Protein AF-A0A8S9R3C1-F1 (afdb_monomer)

Secondary structure (DSSP, 8-state):
--------------THHHHSPEEETTEEE-TT-BBTTB-GGGS-TT-BEEEETTTTEEEEEETTEEEEEEEEETTTTEEEEEEE--S-TTT---SS-SS-HHHHHH-TT-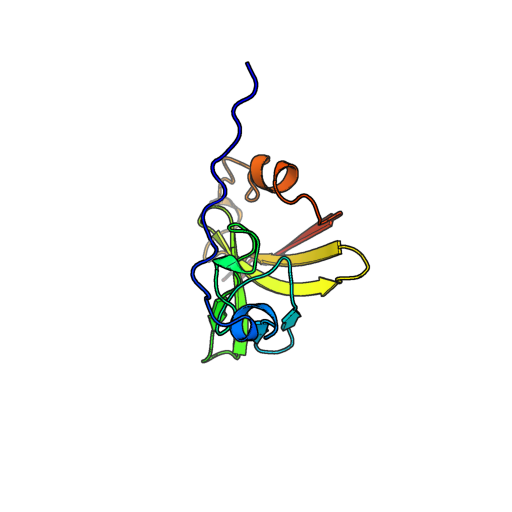SEEEEEEE----

InterPro domains:
  IPR025287 Wall-associated receptor kinase, galacturonan-binding domain [PF13947] (18-81)

Sequence (122 aa):
MFYHLPCVPSQKQPTVYCETPFQCGNITVGFPFSGEQRSPSCGHPLLNLSCNKSSNTTSINLSGYNYSVLHIDMKKESITLRLSISGSFCSALFSSSPLPQNLLQNLPSYKSLTLLAISHAR

Organism: Brassica cretica (NCBI:txid69181)

Mean predicted aligned error: 12.37 Å

Radius of gyration: 17.05 Å; Cα contacts (8 Å, |Δi|>4): 192; chains: 1; bounding box: 61×32×35 Å

Foldseek 3Di:
DDDDDPPDPPPCPDPVLQVAFDDFAPDTGHPQAAEDSRDCVSHDVQRYWYADPVVSWIWGDAPNFIWTWDDQDQVQLETETEGEDDDDPVPPPCVDDPHPPVVVVPPPRHPYYHYDYDDDDD

Structure (mmCIF, N/CA/C/O backbone):
data_AF-A0A8S9R3C1-F1
#
_entry.id   AF-A0A8S9R3C1-F1
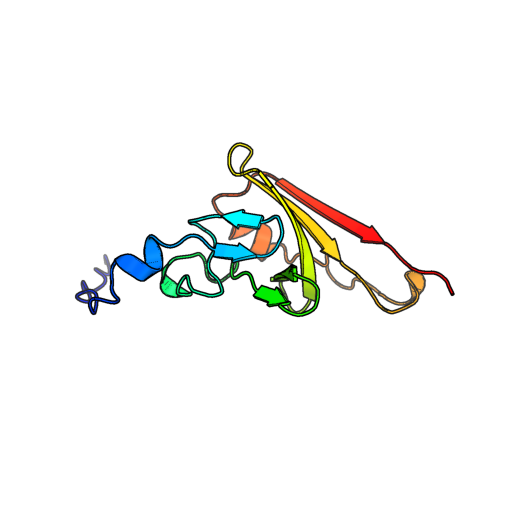#
loop_
_atom_site.group_PDB
_atom_site.id
_atom_site.type_symbol
_atom_site.label_atom_id
_atom_site.label_alt_id
_atom_site.label_comp_id
_atom_site.label_asym_id
_atom_site.label_entity_id
_atom_site.label_seq_id
_atom_site.pdbx_PDB_ins_code
_atom_site.Cartn_x
_atom_site.Cartn_y
_atom_site.Cartn_z
_atom_site.occupancy
_atom_site.B_iso_or_equiv
_atom_site.auth_seq_id
_atom_site.auth_comp_id
_atom_site.auth_asym_id
_atom_site.auth_atom_id
_atom_site.pdbx_PDB_model_num
ATOM 1 N N . MET A 1 1 ? -43.473 1.434 -8.634 1.00 39.91 1 MET A N 1
ATOM 2 C CA . MET A 1 1 ? -43.031 0.028 -8.752 1.00 39.91 1 MET A CA 1
ATOM 3 C C . MET A 1 1 ? -41.704 -0.093 -8.030 1.00 39.91 1 MET A C 1
ATOM 5 O O . MET A 1 1 ? -40.734 0.501 -8.478 1.00 39.91 1 MET A O 1
ATOM 9 N N . PHE A 1 2 ? -41.690 -0.757 -6.876 1.00 33.31 2 PHE A N 1
ATOM 10 C CA . PHE A 1 2 ? -40.481 -0.984 -6.087 1.00 33.31 2 PHE A CA 1
ATOM 11 C C . PHE A 1 2 ? -40.012 -2.409 -6.372 1.00 33.31 2 PHE A C 1
ATOM 13 O O . PHE A 1 2 ? -40.731 -3.365 -6.090 1.00 33.31 2 PHE A O 1
ATOM 20 N N . TYR A 1 3 ? -38.846 -2.550 -7.000 1.00 29.06 3 TYR A N 1
ATOM 21 C CA . TYR A 1 3 ? -38.232 -3.855 -7.212 1.00 29.06 3 TYR A CA 1
ATOM 22 C C . TYR A 1 3 ? -37.556 -4.272 -5.910 1.00 29.06 3 TYR A C 1
ATOM 24 O O . TYR A 1 3 ? -36.466 -3.809 -5.582 1.00 29.06 3 TYR A O 1
ATOM 32 N N . HIS A 1 4 ? -38.230 -5.125 -5.144 1.00 41.56 4 HIS A N 1
ATOM 33 C CA . HIS A 1 4 ? -37.592 -5.835 -4.048 1.00 41.56 4 HIS A CA 1
ATOM 34 C C . HIS A 1 4 ? -36.615 -6.841 -4.653 1.00 41.56 4 HIS A C 1
ATOM 36 O O . HIS A 1 4 ? -37.027 -7.762 -5.360 1.00 41.56 4 HIS A O 1
ATOM 42 N N . LEU A 1 5 ? -35.318 -6.649 -4.405 1.00 45.44 5 LEU A N 1
ATOM 43 C CA . LEU A 1 5 ? -34.339 -7.678 -4.723 1.00 45.44 5 LEU A CA 1
ATOM 44 C C . LEU A 1 5 ? -34.616 -8.902 -3.837 1.00 45.44 5 LEU A C 1
ATOM 46 O O . LEU A 1 5 ? -34.778 -8.741 -2.623 1.00 45.44 5 LEU A O 1
ATOM 50 N N . PRO A 1 6 ? -34.683 -10.115 -4.413 1.00 47.38 6 PRO A N 1
ATOM 51 C CA . PRO A 1 6 ? -34.846 -11.320 -3.623 1.00 47.38 6 PRO A CA 1
ATOM 52 C C . PRO A 1 6 ? -33.636 -11.472 -2.705 1.00 47.38 6 PRO A C 1
ATOM 54 O O . PRO A 1 6 ? -32.487 -11.349 -3.133 1.00 47.38 6 PRO A O 1
ATOM 57 N N . CYS A 1 7 ? -33.909 -11.732 -1.429 1.00 43.22 7 CYS A N 1
ATOM 58 C CA . CYS A 1 7 ? -32.881 -12.043 -0.454 1.00 43.22 7 CYS A CA 1
ATOM 59 C C . CYS A 1 7 ? -32.280 -13.400 -0.841 1.00 43.22 7 CYS A C 1
ATOM 61 O O . CYS A 1 7 ? -32.864 -14.450 -0.575 1.00 43.22 7 CYS A O 1
ATOM 63 N N . VAL A 1 8 ? -31.149 -13.376 -1.547 1.00 47.34 8 VAL A N 1
ATOM 64 C CA . VAL A 1 8 ? -30.349 -14.573 -1.794 1.00 47.34 8 VAL A CA 1
ATOM 65 C C . VAL A 1 8 ? -29.762 -14.975 -0.440 1.00 47.34 8 VAL A C 1
ATOM 67 O O . VAL A 1 8 ? -29.053 -14.165 0.163 1.00 47.34 8 VAL A O 1
ATOM 70 N N . PRO A 1 9 ? -30.047 -16.182 0.079 1.00 48.00 9 PRO A N 1
ATOM 71 C CA . PRO A 1 9 ? -29.375 -16.652 1.274 1.00 48.00 9 PRO A CA 1
ATOM 72 C C . PRO A 1 9 ? -27.883 -16.685 0.965 1.00 48.00 9 PRO A C 1
ATOM 74 O O . PRO A 1 9 ? -27.464 -17.326 0.001 1.00 48.00 9 PRO A O 1
ATOM 77 N N . SER A 1 10 ? -27.100 -15.964 1.769 1.00 51.06 10 SER A N 1
ATOM 78 C CA . SER A 1 10 ? -25.644 -16.013 1.720 1.00 51.06 10 SER A CA 1
ATOM 79 C C . SER A 1 10 ? -25.239 -17.483 1.744 1.00 51.06 10 SER A C 1
ATOM 81 O O . SER A 1 10 ? -25.428 -18.166 2.756 1.00 51.06 10 SER A O 1
ATOM 83 N N . GLN A 1 11 ? -24.732 -18.008 0.621 1.00 53.31 11 GLN A N 1
ATOM 84 C CA . GLN A 1 11 ? -23.925 -19.214 0.700 1.00 53.31 11 GLN A CA 1
ATOM 85 C C . GLN A 1 11 ? -22.867 -18.864 1.733 1.00 53.31 11 GLN A C 1
ATOM 87 O O . GLN A 1 11 ? -22.170 -17.871 1.542 1.00 53.31 11 GLN A O 1
ATOM 92 N N . LYS A 1 12 ? -22.827 -19.587 2.860 1.00 49.38 12 LYS A N 1
ATOM 93 C CA . LYS A 1 12 ? -21.835 -19.386 3.918 1.00 49.38 12 LYS A CA 1
ATOM 94 C C . LYS A 1 12 ? -20.446 -19.626 3.319 1.00 49.38 12 LYS A C 1
ATOM 96 O O . LYS A 1 12 ? -19.850 -20.679 3.513 1.00 49.38 12 LYS A O 1
ATOM 101 N N . GLN A 1 13 ? -19.923 -18.654 2.584 1.00 53.34 13 GLN A N 1
ATOM 102 C CA . GLN A 1 13 ? -18.500 -18.442 2.490 1.00 53.34 13 GLN A CA 1
ATOM 103 C C . GLN A 1 13 ? -18.071 -18.180 3.930 1.00 53.34 13 GLN A C 1
ATOM 105 O O . GLN A 1 13 ? -18.697 -17.349 4.594 1.00 53.34 13 GLN A O 1
ATOM 110 N N . PRO A 1 14 ? -17.119 -18.961 4.462 1.00 51.22 14 PRO A N 1
ATOM 111 C CA . PRO A 1 14 ? -16.705 -18.854 5.847 1.00 51.22 14 PRO A CA 1
ATOM 112 C C . PRO A 1 14 ? -16.496 -17.388 6.197 1.00 51.22 14 PRO A C 1
ATOM 114 O O . PRO A 1 14 ? -15.713 -16.700 5.543 1.00 51.22 14 PRO A O 1
ATOM 117 N N . THR A 1 15 ? -17.214 -16.917 7.214 1.00 54.41 15 THR A N 1
ATOM 118 C CA . THR A 1 15 ? -17.088 -15.564 7.777 1.00 54.41 15 THR A CA 1
ATOM 119 C C . THR A 1 15 ? -15.616 -15.179 7.991 1.00 54.41 15 THR A C 1
ATOM 121 O O . THR A 1 15 ? -15.233 -14.035 7.778 1.00 54.41 15 THR A O 1
ATOM 124 N N . VAL A 1 16 ? -14.774 -16.182 8.260 1.00 59.41 16 VAL A N 1
ATOM 125 C CA . VAL A 1 16 ? -13.307 -16.146 8.346 1.00 59.41 16 VAL A CA 1
ATOM 126 C C . VAL A 1 16 ? -12.618 -15.379 7.200 1.00 59.41 16 VAL A C 1
ATOM 128 O O . VAL A 1 16 ? -11.686 -14.611 7.448 1.00 59.41 16 VAL A O 1
ATOM 131 N N . TYR A 1 17 ? -13.061 -15.524 5.945 1.00 68.75 17 TYR A N 1
ATOM 132 C CA . TYR A 1 17 ? -12.372 -14.906 4.799 1.00 68.75 17 TYR A CA 1
ATOM 133 C C . TYR A 1 17 ? -12.578 -13.389 4.709 1.00 68.75 17 TYR A C 1
ATOM 135 O O . TYR A 1 17 ? -11.719 -12.687 4.178 1.00 68.75 17 TYR A O 1
ATOM 143 N N . CYS A 1 18 ? -13.689 -12.870 5.241 1.00 81.75 18 CYS A N 1
ATOM 144 C CA . CYS A 1 18 ? -13.940 -11.429 5.305 1.00 81.75 18 CYS A CA 1
ATOM 145 C C . CYS A 1 18 ? -13.445 -10.793 6.609 1.00 81.75 18 CYS A C 1
ATOM 147 O O . CYS A 1 18 ? -13.435 -9.565 6.710 1.00 81.75 18 CYS A O 1
ATOM 149 N N . GLU A 1 19 ? -13.009 -11.584 7.588 1.00 82.88 19 GLU A N 1
ATOM 150 C CA . GLU A 1 19 ? -12.345 -11.076 8.796 1.00 82.88 19 GLU A CA 1
ATOM 151 C C . GLU A 1 19 ? -10.827 -11.002 8.635 1.00 82.88 19 GLU A C 1
ATOM 153 O O . GLU A 1 19 ? -10.173 -10.181 9.274 1.00 82.88 19 GLU A O 1
ATOM 158 N N . THR A 1 20 ? -10.265 -11.781 7.709 1.00 88.56 20 THR A N 1
ATOM 159 C CA . THR A 1 20 ? -8.828 -11.747 7.427 1.00 88.56 20 THR A CA 1
ATOM 160 C C . THR A 1 20 ? -8.479 -10.470 6.644 1.00 88.56 20 THR A C 1
ATOM 162 O O . THR A 1 20 ? -9.064 -10.222 5.580 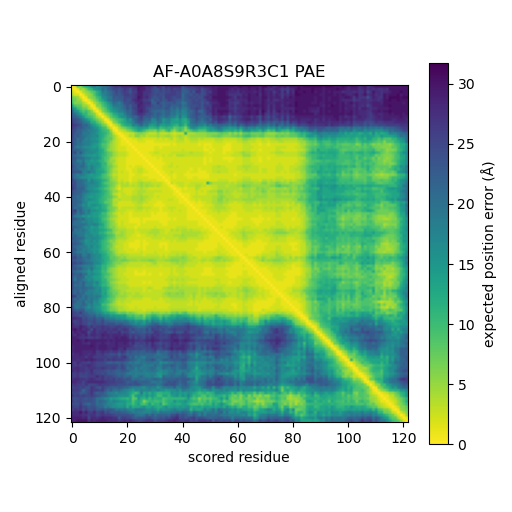1.00 88.56 20 THR A O 1
ATOM 165 N N . PRO A 1 21 ? -7.566 -9.615 7.142 1.00 91.06 21 PRO A N 1
ATOM 166 C CA . PRO A 1 21 ? -7.116 -8.443 6.401 1.00 91.06 21 PRO A CA 1
ATOM 167 C C . PRO A 1 21 ? -6.240 -8.859 5.214 1.00 91.06 21 PRO A C 1
ATOM 169 O O . PRO A 1 21 ? -5.552 -9.878 5.250 1.00 91.06 21 PRO A O 1
ATOM 172 N N . PHE A 1 22 ? -6.220 -8.035 4.171 1.00 93.56 22 PHE A N 1
ATOM 173 C CA . PHE A 1 22 ? -5.167 -8.110 3.166 1.00 93.56 22 PHE A CA 1
ATOM 174 C C . PHE A 1 22 ? -3.835 -7.733 3.820 1.00 93.56 22 PHE A C 1
ATOM 176 O O . PHE A 1 22 ? -3.772 -6.728 4.533 1.00 93.56 22 PHE A O 1
ATOM 183 N N . GLN A 1 23 ? -2.779 -8.505 3.557 1.00 94.62 23 GLN A N 1
ATOM 184 C CA . GLN A 1 23 ? -1.428 -8.245 4.052 1.00 94.62 23 GLN A CA 1
ATOM 185 C C . GLN A 1 23 ? -0.391 -8.544 2.966 1.00 94.62 23 GLN A C 1
ATOM 187 O O . GLN A 1 23 ? -0.315 -9.667 2.470 1.00 94.62 23 GLN A O 1
ATOM 192 N N . CYS A 1 24 ? 0.408 -7.542 2.599 1.00 96.25 24 CYS A N 1
ATOM 193 C CA . CYS A 1 24 ? 1.524 -7.683 1.662 1.00 96.25 24 CYS A CA 1
ATOM 194 C C . CYS A 1 24 ? 2.518 -6.527 1.836 1.00 96.25 24 CYS A C 1
ATOM 196 O O . CYS A 1 24 ? 2.142 -5.351 1.760 1.00 96.25 24 CYS A O 1
ATOM 198 N N . GLY A 1 25 ? 3.797 -6.843 2.051 1.00 93.50 25 GLY A N 1
ATOM 199 C CA . GLY A 1 25 ? 4.811 -5.846 2.392 1.00 93.50 25 GLY A CA 1
ATOM 200 C C . GLY A 1 25 ? 4.385 -4.994 3.591 1.00 93.50 25 GLY A C 1
ATOM 201 O O . GLY A 1 25 ? 3.998 -5.517 4.631 1.00 93.50 25 GLY A O 1
ATOM 202 N N . ASN A 1 26 ? 4.404 -3.671 3.416 1.00 94.31 26 ASN A N 1
ATOM 203 C CA . ASN A 1 26 ? 4.013 -2.709 4.453 1.00 94.31 26 ASN A CA 1
ATOM 204 C C . ASN A 1 26 ? 2.512 -2.363 4.441 1.00 94.31 26 ASN A C 1
ATOM 206 O O . ASN A 1 26 ? 2.086 -1.467 5.171 1.00 94.31 26 ASN A O 1
ATOM 210 N N . ILE A 1 27 ? 1.708 -3.021 3.602 1.00 95.19 27 ILE A N 1
ATOM 211 C CA . ILE A 1 27 ? 0.276 -2.750 3.480 1.00 95.19 27 ILE A CA 1
ATOM 212 C C . ILE A 1 27 ? -0.501 -3.817 4.245 1.00 95.19 27 ILE A C 1
ATOM 214 O O . ILE A 1 27 ? -0.418 -5.004 3.938 1.00 95.19 27 ILE A O 1
ATOM 218 N N . THR A 1 28 ? -1.273 -3.379 5.238 1.00 95.06 28 THR A N 1
ATOM 219 C CA . THR A 1 28 ? -2.253 -4.200 5.957 1.00 95.06 28 THR A CA 1
ATOM 220 C C . THR A 1 28 ? -3.572 -3.448 6.012 1.00 95.06 28 THR A C 1
ATOM 222 O O . THR A 1 28 ? -3.647 -2.394 6.642 1.00 95.06 28 THR A O 1
ATOM 225 N N . VAL A 1 29 ? -4.602 -3.958 5.335 1.00 93.12 29 VAL A N 1
ATOM 226 C CA . VAL A 1 29 ? -5.898 -3.272 5.208 1.00 93.12 29 VAL A CA 1
ATOM 227 C C . VAL A 1 29 ? -7.072 -4.245 5.225 1.00 93.12 29 VAL A C 1
ATOM 229 O O . VAL A 1 29 ? -6.961 -5.394 4.806 1.00 93.12 29 VAL A O 1
ATOM 232 N N . GLY A 1 30 ? -8.211 -3.773 5.727 1.00 90.50 30 GLY A N 1
ATOM 233 C CA . GLY A 1 30 ? -9.486 -4.490 5.697 1.00 90.50 30 GLY A CA 1
ATOM 234 C C . GLY A 1 30 ? -10.434 -3.926 4.639 1.00 90.50 30 GLY A C 1
ATOM 235 O O . GLY A 1 30 ? -10.005 -3.352 3.640 1.00 90.50 30 GLY A O 1
ATOM 236 N N . PHE A 1 31 ? -11.740 -4.055 4.883 1.00 87.69 31 PHE A N 1
ATOM 237 C CA . PHE A 1 31 ? -12.771 -3.396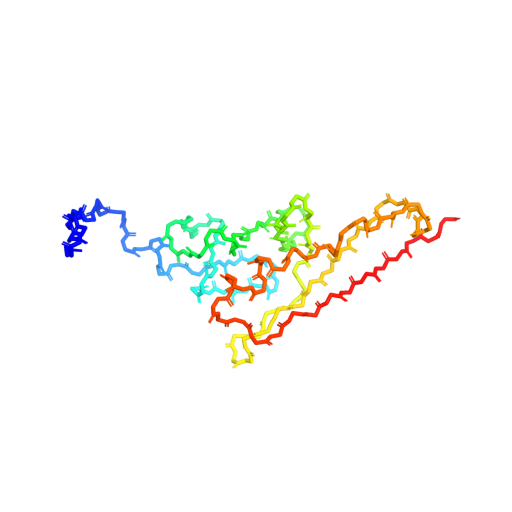 4.076 1.00 87.69 31 PHE A CA 1
ATOM 238 C C . PHE A 1 31 ? -12.469 -1.886 3.925 1.00 87.69 31 PHE A C 1
ATOM 240 O O . PHE A 1 31 ? -12.082 -1.258 4.914 1.00 87.69 31 PHE A O 1
ATOM 247 N N . PRO A 1 32 ? -12.626 -1.284 2.729 1.00 89.69 32 PRO A N 1
ATOM 248 C CA . PRO A 1 32 ? -13.265 -1.820 1.519 1.00 89.69 32 PRO A CA 1
ATOM 249 C C . PRO A 1 32 ? -12.336 -2.588 0.563 1.00 89.69 32 PRO A C 1
ATOM 251 O O . PRO A 1 32 ? -12.749 -2.900 -0.550 1.00 89.69 32 PRO A O 1
ATOM 254 N N . PHE A 1 33 ? -11.101 -2.900 0.954 1.00 91.69 33 PHE A N 1
ATOM 255 C CA . PHE A 1 33 ? -10.151 -3.602 0.090 1.00 91.69 33 PHE A CA 1
ATOM 256 C C . PHE A 1 33 ? -10.366 -5.122 0.119 1.00 91.69 33 PHE A C 1
ATOM 258 O O . PHE A 1 33 ? -10.770 -5.698 1.136 1.00 91.69 33 PHE A O 1
ATOM 265 N N . SER A 1 34 ? -10.075 -5.774 -1.004 1.00 92.38 34 SER A N 1
ATOM 266 C CA . SER A 1 34 ? -9.967 -7.234 -1.137 1.00 92.38 34 SER A CA 1
ATOM 267 C C . SER A 1 34 ? -8.596 -7.614 -1.695 1.00 92.38 34 SER A C 1
ATOM 269 O O . SER A 1 34 ? -7.847 -6.739 -2.127 1.00 92.38 34 SER A O 1
ATOM 271 N N . GLY A 1 35 ? -8.267 -8.906 -1.700 1.00 91.50 35 GLY A N 1
ATOM 272 C CA . GLY A 1 35 ? -7.031 -9.414 -2.295 1.00 91.50 35 GLY A CA 1
ATOM 273 C C . GLY A 1 35 ? -6.387 -10.527 -1.474 1.00 91.50 35 GLY A C 1
ATOM 274 O O . GLY A 1 35 ? -6.630 -10.659 -0.272 1.00 91.50 35 GLY A O 1
ATOM 275 N N . GLU A 1 36 ? -5.524 -11.311 -2.119 1.00 90.06 36 GLU A N 1
ATOM 276 C CA . GLU A 1 36 ? -4.855 -12.478 -1.526 1.00 90.06 36 GLU A CA 1
ATOM 277 C C . GLU A 1 36 ? -5.843 -13.432 -0.822 1.00 90.06 36 GLU A C 1
ATOM 279 O O . GLU A 1 36 ? -6.693 -14.035 -1.473 1.00 90.06 36 GLU A O 1
ATOM 284 N N . GLN A 1 37 ? -5.738 -13.586 0.503 1.00 84.94 37 GLN A N 1
ATOM 285 C CA . GLN A 1 37 ? -6.597 -14.470 1.301 1.00 84.94 37 GLN A CA 1
ATOM 286 C C . GLN A 1 37 ? -7.985 -13.876 1.586 1.00 84.94 37 GLN A C 1
ATOM 288 O O . GLN A 1 37 ? -8.878 -14.585 2.055 1.00 84.94 37 GLN A O 1
ATOM 293 N N . ARG A 1 38 ? -8.182 -12.586 1.295 1.00 87.38 38 ARG A N 1
ATOM 294 C CA . ARG A 1 38 ? -9.448 -11.883 1.479 1.00 87.38 38 ARG A CA 1
ATOM 295 C C . ARG A 1 38 ? -10.250 -11.940 0.181 1.00 87.38 38 ARG A C 1
ATOM 297 O O . ARG A 1 38 ? -9.890 -11.287 -0.800 1.00 87.38 38 ARG A O 1
ATOM 304 N N . SER A 1 39 ? -11.338 -12.716 0.189 1.00 85.12 39 SER A N 1
ATOM 305 C CA . SER A 1 39 ? -12.180 -12.965 -0.992 1.00 85.12 39 SER A CA 1
ATOM 306 C C . SER A 1 39 ? -12.589 -11.661 -1.702 1.00 85.12 39 SER A C 1
ATOM 308 O O . SER A 1 39 ? -12.910 -10.683 -1.020 1.00 85.12 39 SER A O 1
ATOM 310 N N . PRO A 1 40 ? -12.667 -11.637 -3.049 1.00 83.81 40 PRO A N 1
ATOM 311 C CA . PRO A 1 40 ? -13.176 -10.487 -3.802 1.00 83.81 40 PRO A CA 1
ATOM 312 C C . PRO A 1 40 ? -14.577 -10.030 -3.375 1.00 83.81 40 PRO A C 1
ATOM 314 O O . PRO A 1 40 ? -14.898 -8.853 -3.482 1.00 83.81 40 PRO A O 1
ATOM 317 N N . SER A 1 41 ? -15.407 -10.939 -2.847 1.00 84.69 41 SER A N 1
ATOM 318 C CA . SER A 1 41 ? -16.736 -10.609 -2.310 1.00 84.69 41 SER A CA 1
ATOM 319 C C . SER A 1 41 ? -16.702 -9.809 -0.997 1.00 84.69 41 SER A C 1
ATOM 321 O O . SER A 1 41 ? -17.718 -9.245 -0.605 1.00 84.69 41 SER A O 1
ATOM 323 N N . CYS A 1 42 ? -15.551 -9.735 -0.320 1.00 86.62 42 CYS A N 1
ATOM 324 C CA . CYS A 1 42 ? -15.370 -9.044 0.962 1.00 86.62 42 CYS A CA 1
ATOM 325 C C . CYS A 1 42 ? -14.909 -7.580 0.823 1.00 86.62 42 CYS A C 1
ATOM 327 O O . CYS A 1 42 ? -14.553 -6.955 1.831 1.00 86.62 42 CYS A O 1
ATOM 329 N N . GLY A 1 43 ? -14.847 -7.055 -0.403 1.00 86.12 43 GLY A N 1
ATOM 330 C CA . GLY A 1 43 ? -14.378 -5.708 -0.711 1.00 86.12 43 GLY A CA 1
ATOM 331 C C . GLY A 1 43 ? -15.082 -5.117 -1.928 1.00 86.12 43 GLY A C 1
ATOM 332 O O . GLY A 1 43 ? -15.994 -5.708 -2.504 1.00 86.12 43 GLY A O 1
ATOM 333 N N . HIS A 1 44 ? -14.670 -3.914 -2.307 1.00 85.88 44 HIS A N 1
ATOM 334 C CA . HIS A 1 44 ? -15.191 -3.236 -3.481 1.00 85.88 44 HIS A CA 1
ATOM 335 C C . HIS A 1 44 ? -14.504 -3.781 -4.746 1.00 85.88 44 HIS A C 1
ATOM 337 O O . HIS A 1 44 ? -13.274 -3.858 -4.759 1.00 85.88 44 HIS A O 1
ATOM 343 N N . PRO A 1 45 ? -15.230 -4.081 -5.841 1.00 82.50 45 PRO A N 1
ATOM 344 C CA . PRO A 1 45 ? -14.640 -4.661 -7.056 1.00 82.50 45 PRO A CA 1
ATOM 345 C C . PRO A 1 45 ? -13.483 -3.848 -7.658 1.00 82.50 45 PRO A C 1
ATOM 347 O O . PRO A 1 45 ? -12.576 -4.409 -8.265 1.00 82.50 45 PRO A O 1
ATOM 350 N N . LEU A 1 46 ? -13.504 -2.523 -7.472 1.00 83.44 46 LEU A N 1
ATOM 351 C CA . LEU A 1 46 ? -12.452 -1.608 -7.937 1.00 83.44 46 LEU A CA 1
ATOM 352 C C . LEU A 1 46 ? -11.259 -1.483 -6.975 1.00 83.44 46 LEU A C 1
ATOM 354 O O . LEU A 1 46 ? -10.254 -0.888 -7.342 1.00 83.44 46 LEU A O 1
ATOM 358 N N . LEU A 1 47 ? -11.366 -2.007 -5.751 1.00 89.06 47 LEU A N 1
ATOM 359 C CA . LEU A 1 47 ? -10.348 -1.926 -4.695 1.00 89.06 47 LEU A CA 1
ATOM 360 C C . LEU A 1 47 ? -9.726 -3.296 -4.408 1.00 89.06 47 LEU A C 1
ATOM 362 O O . LEU A 1 47 ? -9.415 -3.636 -3.265 1.00 89.06 47 LEU A O 1
ATOM 366 N N . ASN A 1 48 ? -9.554 -4.081 -5.470 1.00 91.81 48 ASN A N 1
ATOM 367 C CA . ASN A 1 48 ? -8.907 -5.378 -5.402 1.00 91.81 48 ASN A CA 1
ATOM 368 C C . ASN A 1 48 ? -7.385 -5.223 -5.514 1.00 91.81 48 ASN A C 1
ATOM 370 O O . ASN A 1 48 ? -6.865 -4.809 -6.555 1.00 91.81 48 ASN A O 1
ATOM 374 N N . LEU A 1 49 ? -6.688 -5.539 -4.428 1.00 95.06 49 LEU A N 1
ATOM 375 C CA . LEU A 1 49 ? -5.240 -5.453 -4.313 1.00 95.06 49 LEU A CA 1
ATOM 376 C C . LEU A 1 49 ? -4.581 -6.772 -4.725 1.00 95.06 49 LEU A C 1
ATOM 378 O O . LEU A 1 49 ? -5.104 -7.859 -4.476 1.00 95.06 49 LEU A O 1
ATOM 382 N N . SER A 1 50 ? -3.388 -6.664 -5.294 1.00 95.25 50 SER A N 1
ATOM 383 C CA . SER A 1 50 ? -2.543 -7.795 -5.673 1.00 95.25 50 SER A CA 1
ATOM 384 C C . SER A 1 50 ? -1.206 -7.722 -4.945 1.00 95.25 50 SER A C 1
ATOM 386 O O . SER A 1 50 ? -0.627 -6.639 -4.821 1.00 95.25 50 SER A O 1
ATOM 388 N N . CYS A 1 51 ? -0.677 -8.864 -4.502 1.00 96.06 51 CYS A N 1
ATOM 389 C CA . CYS A 1 51 ? 0.664 -8.947 -3.932 1.00 96.06 51 CYS A CA 1
ATOM 390 C C . CYS A 1 51 ? 1.658 -9.546 -4.932 1.00 96.06 51 CYS A C 1
ATOM 392 O O . CYS A 1 51 ? 1.507 -10.680 -5.392 1.00 96.06 51 CYS A O 1
ATOM 394 N N . ASN A 1 52 ? 2.739 -8.823 -5.230 1.00 94.31 52 ASN A N 1
ATOM 395 C CA . ASN A 1 52 ? 3.901 -9.435 -5.863 1.00 94.31 52 ASN A CA 1
ATOM 396 C C . ASN A 1 52 ? 4.764 -10.089 -4.780 1.00 94.31 52 ASN A C 1
ATOM 398 O O . ASN A 1 52 ? 5.477 -9.405 -4.049 1.00 94.31 52 ASN A O 1
ATOM 402 N N . LYS A 1 53 ? 4.722 -11.421 -4.706 1.00 92.12 53 LYS A N 1
ATOM 403 C CA . LYS A 1 53 ? 5.458 -12.203 -3.700 1.00 92.12 53 LYS A CA 1
ATOM 404 C C . LYS A 1 53 ? 6.979 -12.125 -3.852 1.00 92.12 53 LYS A C 1
ATOM 406 O O . LYS A 1 53 ? 7.682 -12.272 -2.861 1.00 92.12 53 LYS A O 1
ATOM 411 N N . SER A 1 54 ? 7.492 -11.879 -5.061 1.00 94.06 54 SER A N 1
ATOM 412 C CA . SER A 1 54 ? 8.937 -11.806 -5.310 1.00 94.06 54 SER A CA 1
ATOM 413 C C . SER A 1 54 ? 9.548 -10.493 -4.827 1.00 94.06 54 SER A C 1
ATOM 415 O O . SER A 1 54 ? 10.674 -10.497 -4.342 1.00 94.06 54 SER A O 1
ATOM 417 N N . SER A 1 55 ? 8.837 -9.374 -4.982 1.00 93.31 55 SER A N 1
ATOM 418 C CA . SER 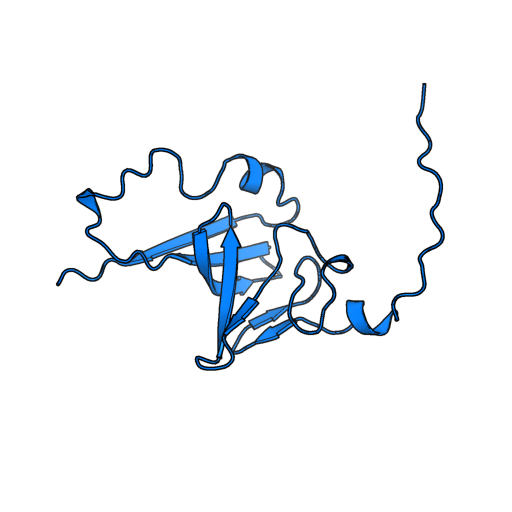A 1 55 ? 9.290 -8.051 -4.526 1.00 93.31 55 SER A CA 1
ATOM 419 C C . SER A 1 55 ? 8.669 -7.626 -3.193 1.00 93.31 55 SER A C 1
ATOM 421 O O . SER A 1 55 ? 9.048 -6.593 -2.651 1.00 93.31 55 SER A O 1
AT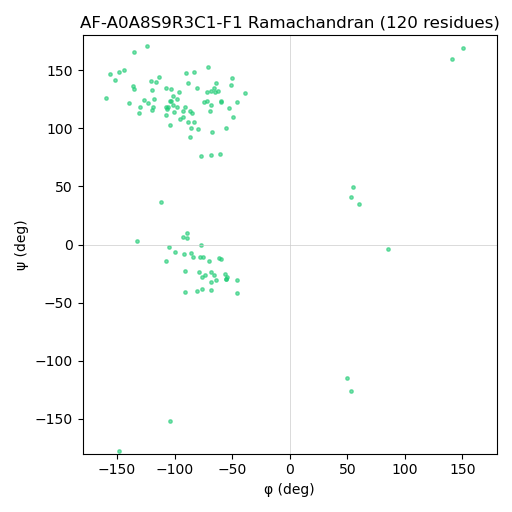OM 423 N N . ASN A 1 56 ? 7.717 -8.405 -2.672 1.00 94.56 56 ASN A N 1
ATOM 424 C CA . ASN A 1 56 ? 6.908 -8.094 -1.494 1.00 94.56 56 ASN A CA 1
ATOM 425 C C . ASN A 1 56 ? 6.209 -6.721 -1.597 1.00 94.56 56 ASN A C 1
ATOM 427 O O . ASN A 1 56 ? 6.180 -5.937 -0.648 1.00 94.56 56 ASN A O 1
ATOM 431 N N . THR A 1 57 ? 5.681 -6.403 -2.785 1.00 94.38 57 THR A N 1
ATOM 432 C CA . THR A 1 57 ? 5.037 -5.112 -3.085 1.00 94.38 57 THR A CA 1
ATOM 433 C C . THR A 1 57 ? 3.561 -5.275 -3.416 1.00 94.38 57 THR A C 1
ATOM 435 O O . THR A 1 57 ? 3.193 -6.171 -4.177 1.00 94.38 57 THR A O 1
ATOM 438 N N . THR A 1 58 ? 2.738 -4.347 -2.927 1.00 96.38 58 THR A N 1
ATOM 439 C CA . THR A 1 58 ? 1.302 -4.283 -3.230 1.00 96.38 58 THR A CA 1
ATOM 440 C C . THR A 1 58 ? 1.043 -3.461 -4.488 1.00 96.38 58 THR A C 1
ATOM 442 O O . THR A 1 58 ? 1.637 -2.394 -4.679 1.00 96.38 58 THR A O 1
ATOM 445 N N . SER A 1 59 ? 0.120 -3.918 -5.328 1.00 94.25 59 SER A N 1
ATOM 446 C CA . SER A 1 59 ? -0.377 -3.161 -6.471 1.00 94.25 59 SER A CA 1
ATOM 447 C C . SER A 1 59 ? -1.893 -3.216 -6.604 1.00 94.25 59 SER A C 1
ATOM 449 O O . SER A 1 59 ? -2.569 -4.024 -5.970 1.00 94.25 59 SER A O 1
ATOM 451 N N . ILE A 1 60 ? -2.428 -2.318 -7.422 1.00 91.88 60 ILE A N 1
ATOM 452 C CA . ILE A 1 60 ? -3.843 -2.240 -7.767 1.00 91.88 6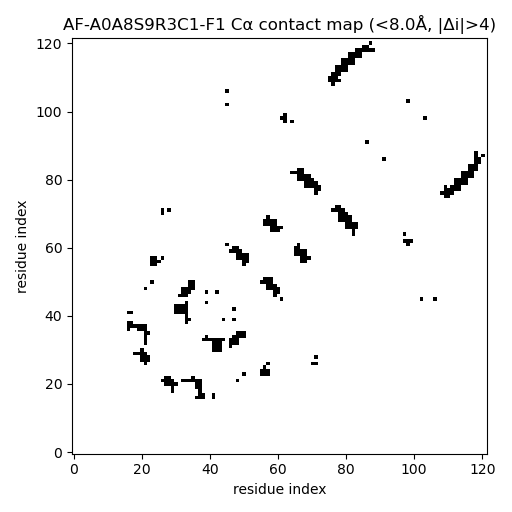0 ILE A CA 1
ATOM 453 C C . ILE A 1 60 ? -3.972 -1.998 -9.269 1.00 91.88 60 ILE A C 1
ATOM 455 O O . ILE A 1 60 ? -3.237 -1.192 -9.845 1.00 91.88 60 ILE A O 1
ATOM 459 N N . ASN A 1 61 ? -4.891 -2.711 -9.917 1.00 87.06 61 ASN A N 1
ATOM 460 C CA . ASN A 1 61 ? -5.234 -2.443 -11.308 1.00 87.06 61 ASN A CA 1
ATOM 461 C C . ASN A 1 61 ? -6.418 -1.482 -11.349 1.00 87.06 61 ASN A C 1
ATOM 463 O O . ASN A 1 61 ? -7.521 -1.831 -10.930 1.00 87.06 61 ASN A O 1
ATOM 467 N N . LEU A 1 62 ? -6.181 -0.287 -11.876 1.00 81.06 62 LEU A N 1
ATOM 468 C CA . LEU A 1 62 ? -7.220 0.697 -12.120 1.00 81.06 62 LEU A CA 1
ATOM 469 C C . LEU A 1 62 ? -7.235 0.997 -13.615 1.00 81.06 62 LEU A C 1
ATOM 471 O O . LEU A 1 62 ? -6.291 1.563 -14.161 1.00 81.06 62 LEU A O 1
ATOM 475 N N . SER A 1 63 ? -8.341 0.654 -14.275 1.00 77.00 63 SER A N 1
ATOM 476 C CA . SER A 1 63 ? -8.602 1.020 -15.683 1.00 77.00 63 SER A CA 1
ATOM 477 C C . SER A 1 63 ? -7.579 0.480 -16.676 1.00 77.00 63 SER A C 1
ATOM 479 O O . SER A 1 63 ? -7.244 1.142 -17.653 1.00 77.00 63 SER A O 1
ATOM 481 N N . GLY A 1 64 ? -7.059 -0.717 -16.409 1.00 75.31 64 GLY A N 1
ATOM 482 C CA . GLY A 1 64 ? -6.057 -1.357 -17.257 1.00 75.31 64 GLY A CA 1
ATOM 483 C C . GLY A 1 64 ? -4.621 -0.941 -16.942 1.00 75.31 64 GLY A C 1
ATOM 484 O O . GLY A 1 64 ? -3.697 -1.523 -17.506 1.00 75.31 64 GLY A O 1
ATOM 485 N N . TYR A 1 65 ? -4.410 -0.004 -16.015 1.00 76.62 65 TYR A N 1
ATOM 486 C CA . TYR A 1 65 ? -3.083 0.387 -15.551 1.00 76.62 65 TYR A CA 1
ATOM 487 C C . TYR A 1 65 ? -2.788 -0.231 -14.187 1.00 76.62 65 TYR A C 1
ATOM 489 O O . TYR A 1 65 ? -3.610 -0.191 -13.269 1.00 76.62 65 TYR A O 1
ATOM 497 N N . ASN A 1 66 ? -1.589 -0.794 -14.047 1.00 84.00 66 ASN A N 1
ATOM 498 C CA . ASN A 1 66 ? -1.120 -1.348 -12.785 1.00 84.00 66 ASN A CA 1
ATOM 499 C C . ASN A 1 66 ? -0.365 -0.271 -11.998 1.00 84.00 66 ASN A C 1
ATOM 501 O O . ASN A 1 66 ? 0.660 0.238 -12.455 1.00 84.00 66 ASN A O 1
ATOM 505 N N . TYR A 1 67 ? -0.877 0.073 -10.822 1.00 87.12 67 TYR A N 1
ATOM 506 C CA . TYR A 1 67 ? -0.274 1.043 -9.919 1.00 87.12 67 TYR A CA 1
ATOM 507 C C . TYR A 1 67 ? 0.331 0.325 -8.723 1.00 87.12 67 TYR A C 1
ATOM 509 O O . TYR A 1 67 ? -0.325 -0.502 -8.093 1.00 87.12 67 TYR A O 1
ATOM 517 N N . SER A 1 68 ? 1.550 0.691 -8.346 1.00 91.50 68 SER A N 1
ATOM 518 C CA . SER A 1 68 ? 2.107 0.308 -7.053 1.00 91.50 68 SER A CA 1
ATOM 519 C C . SER A 1 68 ? 1.415 1.099 -5.944 1.00 91.50 68 SER A C 1
ATOM 521 O O . SER A 1 68 ? 1.313 2.325 -6.023 1.00 91.50 68 SER A O 1
ATOM 523 N N . VAL A 1 69 ? 0.966 0.414 -4.896 1.00 92.81 69 VAL A N 1
ATOM 524 C CA . VAL A 1 69 ? 0.386 1.050 -3.710 1.00 92.81 69 VAL A CA 1
ATOM 525 C C . VAL A 1 69 ? 1.518 1.402 -2.756 1.00 92.81 69 VAL A C 1
ATOM 527 O O . VAL A 1 69 ? 2.207 0.517 -2.251 1.00 92.81 69 VAL A O 1
ATOM 530 N N . LEU A 1 70 ? 1.723 2.697 -2.523 1.00 91.81 70 LEU A N 1
ATOM 531 C CA . LEU A 1 70 ? 2.783 3.183 -1.639 1.00 91.81 70 LEU A CA 1
ATOM 532 C C . LEU A 1 70 ? 2.300 3.335 -0.199 1.00 91.81 70 LEU A C 1
ATOM 534 O O . LEU A 1 70 ? 3.034 3.028 0.737 1.00 91.81 70 LEU A O 1
ATOM 538 N N . HIS A 1 71 ? 1.078 3.837 -0.022 1.00 92.12 71 HIS A N 1
ATOM 539 C CA . HIS A 1 71 ? 0.511 4.091 1.293 1.00 92.12 71 HIS A CA 1
ATOM 540 C C . HIS A 1 71 ? -1.015 4.101 1.248 1.00 92.12 71 HIS A C 1
ATOM 542 O O . HIS A 1 71 ? -1.610 4.545 0.265 1.00 92.12 71 HIS A O 1
ATOM 548 N N . ILE A 1 72 ? -1.627 3.647 2.339 1.00 91.38 72 ILE A N 1
ATOM 549 C CA . ILE A 1 72 ? -3.063 3.715 2.586 1.00 91.38 72 ILE A CA 1
ATOM 550 C C . ILE A 1 72 ? -3.250 4.310 3.983 1.00 91.38 72 ILE A C 1
ATOM 552 O O . ILE A 1 72 ? -2.826 3.715 4.974 1.00 91.38 72 ILE A O 1
ATOM 556 N N . ASP A 1 73 ? -3.911 5.462 4.054 1.00 88.56 73 ASP A N 1
ATOM 557 C CA . ASP A 1 73 ? -4.356 6.064 5.310 1.00 88.56 73 ASP A CA 1
ATOM 558 C C . ASP A 1 73 ? -5.864 5.835 5.457 1.00 88.56 73 ASP A C 1
ATOM 560 O O . ASP A 1 73 ? -6.684 6.514 4.836 1.00 88.56 73 ASP A O 1
ATOM 564 N N . MET A 1 74 ? -6.229 4.865 6.297 1.00 83.62 74 MET A N 1
ATOM 565 C CA . MET A 1 74 ? -7.628 4.514 6.559 1.00 83.62 74 MET A CA 1
ATOM 566 C C . MET A 1 74 ? -8.390 5.598 7.330 1.00 83.62 74 MET A C 1
ATOM 568 O O . MET A 1 74 ? -9.610 5.647 7.235 1.00 83.62 74 MET A O 1
ATOM 572 N N . LYS A 1 75 ? -7.706 6.465 8.093 1.00 86.31 75 LYS A N 1
ATOM 573 C CA . LYS A 1 75 ? -8.364 7.538 8.861 1.00 86.31 75 LYS A CA 1
ATOM 574 C C . LYS A 1 75 ? -8.696 8.726 7.971 1.00 86.31 75 LYS A C 1
ATOM 576 O O . LYS A 1 75 ? -9.737 9.355 8.136 1.00 86.31 75 LYS A O 1
ATOM 581 N N . LYS A 1 76 ? -7.779 9.053 7.061 1.00 85.25 76 LYS A N 1
ATOM 582 C CA . LYS A 1 76 ? -7.962 10.127 6.079 1.00 85.25 76 LYS A CA 1
ATOM 583 C C . LYS A 1 76 ? -8.684 9.669 4.829 1.00 85.25 76 LYS A C 1
ATOM 585 O O . LYS A 1 76 ? -9.007 10.522 4.007 1.00 85.25 76 LYS A O 1
ATOM 590 N N . GLU A 1 77 ? -8.922 8.364 4.703 1.00 82.56 77 GLU A N 1
ATOM 591 C CA . GLU A 1 77 ? -9.565 7.787 3.534 1.00 82.56 77 GLU A CA 1
ATOM 592 C C . GLU A 1 77 ? -8.787 8.191 2.265 1.00 82.56 77 GLU A C 1
ATOM 594 O O . GLU A 1 77 ? -9.347 8.746 1.318 1.00 82.56 77 GLU A O 1
ATOM 599 N N . SER A 1 78 ? -7.458 8.002 2.286 1.00 82.06 78 SER A N 1
ATOM 600 C CA . SER A 1 78 ? -6.558 8.450 1.208 1.00 82.06 78 SER A CA 1
ATOM 601 C C . SER A 1 78 ? -5.519 7.408 0.797 1.00 82.06 78 SER A C 1
ATOM 603 O O . SER A 1 78 ? -4.906 6.771 1.659 1.00 82.06 78 SER A O 1
ATOM 605 N N . ILE A 1 79 ? -5.352 7.195 -0.515 1.00 86.62 79 ILE A N 1
ATOM 606 C CA . ILE A 1 79 ? -4.442 6.189 -1.087 1.00 86.62 79 ILE A CA 1
ATOM 607 C C . ILE A 1 79 ? -3.405 6.887 -1.960 1.00 86.62 79 ILE A C 1
ATOM 609 O O . ILE A 1 79 ? -3.734 7.735 -2.795 1.00 86.62 79 ILE A O 1
ATOM 613 N N . THR A 1 80 ? -2.147 6.506 -1.769 1.00 87.38 80 THR A N 1
ATOM 614 C CA . THR A 1 80 ? -1.022 7.008 -2.554 1.00 87.38 80 THR A CA 1
ATOM 615 C C . THR A 1 80 ? -0.575 5.933 -3.527 1.00 87.38 80 THR A C 1
ATOM 617 O O . THR A 1 80 ? -0.131 4.852 -3.123 1.00 87.38 80 THR A O 1
ATOM 620 N N . LEU A 1 81 ? -0.673 6.247 -4.814 1.00 86.44 81 LEU A N 1
ATOM 621 C CA . LEU A 1 81 ? -0.367 5.341 -5.911 1.00 86.44 81 LEU A CA 1
ATOM 622 C C . LEU A 1 81 ? 0.846 5.831 -6.691 1.00 86.44 81 LEU A C 1
ATOM 624 O O . LEU A 1 81 ? 1.027 7.031 -6.906 1.00 86.44 81 LEU A O 1
ATOM 628 N N . ARG A 1 82 ? 1.653 4.886 -7.167 1.00 84.00 82 ARG A N 1
ATOM 629 C CA . ARG A 1 82 ? 2.741 5.145 -8.105 1.00 84.00 82 ARG A CA 1
ATOM 630 C C . ARG A 1 82 ? 2.495 4.401 -9.403 1.00 84.00 82 ARG A C 1
ATOM 632 O O . ARG A 1 82 ? 2.354 3.182 -9.403 1.00 84.00 82 ARG A O 1
ATOM 639 N N . LEU A 1 83 ? 2.508 5.137 -10.508 1.00 80.62 83 LEU A N 1
ATOM 640 C CA . LEU A 1 83 ? 2.488 4.560 -11.847 1.00 80.62 83 LEU A CA 1
ATOM 641 C C . LEU A 1 83 ? 3.918 4.519 -12.386 1.00 80.62 83 LEU A C 1
ATOM 643 O O . LEU A 1 83 ? 4.562 5.558 -12.534 1.00 80.62 83 LEU A O 1
ATOM 647 N N . SER A 1 84 ? 4.427 3.320 -12.663 1.00 66.56 84 SER A N 1
ATOM 648 C CA . SER A 1 84 ? 5.685 3.139 -13.390 1.00 66.56 84 SER A CA 1
ATOM 649 C C . SER A 1 84 ? 5.375 2.930 -14.866 1.00 66.56 84 SER A C 1
ATOM 651 O O . SER A 1 84 ? 4.861 1.880 -15.247 1.00 66.56 84 SER A O 1
ATOM 653 N N . ILE A 1 85 ? 5.679 3.929 -15.687 1.00 63.03 85 ILE A N 1
ATOM 654 C CA . ILE A 1 85 ? 5.505 3.852 -17.137 1.00 63.03 85 ILE A CA 1
ATOM 655 C C . ILE A 1 85 ? 6.855 3.502 -17.749 1.00 63.03 85 ILE A C 1
ATOM 657 O O . ILE A 1 85 ? 7.854 4.181 -17.511 1.00 63.03 85 ILE A O 1
ATOM 661 N N . SER A 1 86 ? 6.889 2.436 -18.538 1.00 50.81 86 SER A N 1
ATOM 662 C CA . SER A 1 86 ? 8.042 2.094 -19.365 1.00 50.81 86 SER A CA 1
ATOM 663 C C . SER A 1 86 ? 7.923 2.853 -20.691 1.00 50.81 86 SER A C 1
ATOM 665 O O . SER A 1 86 ? 7.138 2.461 -21.547 1.00 50.81 86 SER A O 1
ATOM 667 N N . GLY A 1 87 ? 8.645 3.967 -20.849 1.00 51.75 87 GLY A N 1
ATOM 668 C CA . GLY A 1 87 ? 8.624 4.784 -22.071 1.00 51.75 87 GLY A CA 1
ATOM 669 C C . GLY A 1 87 ? 8.906 6.269 -21.823 1.00 51.75 87 GLY A C 1
ATOM 670 O O . GLY A 1 87 ? 8.939 6.723 -20.679 1.00 51.75 87 GLY A O 1
ATOM 671 N N . SER A 1 88 ? 9.120 7.036 -22.895 1.00 48.31 88 SER A N 1
ATOM 672 C CA . SER A 1 88 ? 9.260 8.493 -22.822 1.00 48.31 88 SER A CA 1
ATOM 673 C C . SER A 1 88 ? 7.926 9.137 -22.433 1.00 48.31 88 SER A C 1
ATOM 675 O O . SER A 1 88 ? 6.878 8.862 -23.021 1.00 48.31 88 SER A O 1
ATOM 677 N N . PHE A 1 89 ? 7.970 10.051 -21.460 1.00 45.56 89 PHE A N 1
ATOM 678 C CA . PHE A 1 89 ? 6.799 10.805 -20.995 1.00 45.56 89 PHE A CA 1
ATOM 679 C C . PHE A 1 89 ? 6.086 11.545 -22.142 1.00 45.56 89 PHE A C 1
ATOM 681 O O . PHE A 1 89 ? 4.872 11.695 -22.128 1.00 45.56 89 PHE A O 1
ATOM 688 N N . CYS A 1 90 ? 6.841 11.945 -23.170 1.00 50.22 90 CYS A N 1
ATOM 689 C CA . CYS A 1 90 ? 6.336 12.692 -24.320 1.00 50.22 90 CYS A CA 1
ATOM 690 C C . CYS A 1 90 ? 5.539 11.853 -25.335 1.00 50.22 90 CYS A C 1
ATOM 692 O O . CYS A 1 90 ? 4.914 12.432 -26.217 1.00 50.22 90 CYS A O 1
ATOM 694 N N . SER A 1 91 ? 5.548 10.519 -25.241 1.00 42.81 91 SER A N 1
ATOM 695 C CA . SER A 1 91 ? 4.805 9.640 -26.163 1.00 42.81 91 SER A CA 1
ATOM 696 C C . SER A 1 91 ? 3.584 8.986 -25.514 1.00 42.81 91 SER A C 1
ATOM 698 O O . SER A 1 91 ? 2.703 8.496 -26.218 1.00 42.81 91 SER A O 1
ATOM 700 N N . ALA A 1 92 ? 3.490 9.020 -24.181 1.00 43.28 92 ALA A N 1
ATOM 701 C CA . ALA A 1 92 ? 2.278 8.669 -23.457 1.00 43.28 92 ALA A CA 1
ATOM 702 C C . ALA A 1 92 ? 1.291 9.842 -23.548 1.00 43.28 92 ALA A C 1
ATOM 704 O O . ALA A 1 92 ? 1.117 10.614 -22.608 1.00 43.28 92 ALA A O 1
ATOM 705 N N . LEU A 1 93 ? 0.652 9.998 -24.709 1.00 41.72 93 LEU A N 1
ATOM 706 C CA . LEU A 1 93 ? -0.596 10.746 -24.801 1.00 41.72 93 LEU A CA 1
ATOM 707 C C . LEU A 1 93 ? -1.569 10.101 -23.807 1.00 41.72 93 LEU A C 1
ATOM 709 O O . LEU A 1 93 ? -2.149 9.053 -24.084 1.00 41.72 93 LEU A O 1
ATOM 713 N N . PHE A 1 94 ? -1.739 10.706 -22.631 1.00 48.56 94 PHE A N 1
ATOM 714 C CA . PHE A 1 94 ? -2.883 10.429 -21.773 1.00 48.56 94 PHE A CA 1
ATOM 715 C C . PHE A 1 94 ? -4.111 10.996 -22.497 1.00 48.56 94 PHE A C 1
ATOM 717 O O . PHE A 1 94 ? -4.585 12.084 -22.184 1.00 48.56 94 PHE A O 1
ATOM 724 N N . SER A 1 95 ? -4.598 10.291 -23.525 1.00 44.66 95 SER A N 1
ATOM 725 C CA . SER A 1 95 ? -5.789 10.669 -24.307 1.00 44.66 95 SER A CA 1
ATOM 726 C C . SER A 1 95 ? -7.048 10.772 -23.434 1.00 44.66 95 SER A C 1
ATOM 728 O O . SER A 1 95 ? -8.060 11.335 -23.836 1.00 44.66 95 SER A O 1
ATOM 730 N N . SER A 1 96 ? -6.958 10.268 -22.209 1.00 44.44 96 SER A N 1
ATOM 731 C CA . SER A 1 96 ? -7.881 10.452 -21.105 1.00 44.44 96 SER A CA 1
ATOM 732 C C . SER A 1 96 ? -7.063 10.421 -19.815 1.00 44.44 96 SER A C 1
ATOM 734 O O . SER A 1 96 ? -6.059 9.710 -19.752 1.00 44.44 96 SER A O 1
ATOM 736 N N . SER A 1 97 ? -7.482 11.165 -18.788 1.00 50.97 97 SER A N 1
ATOM 737 C CA . SER A 1 97 ? -6.923 11.058 -17.432 1.00 50.97 97 SER A CA 1
ATOM 738 C C . SER A 1 97 ? -6.632 9.585 -17.074 1.00 50.97 97 SER A C 1
ATOM 740 O O . SER A 1 97 ? -7.525 8.752 -17.250 1.00 50.97 97 SER A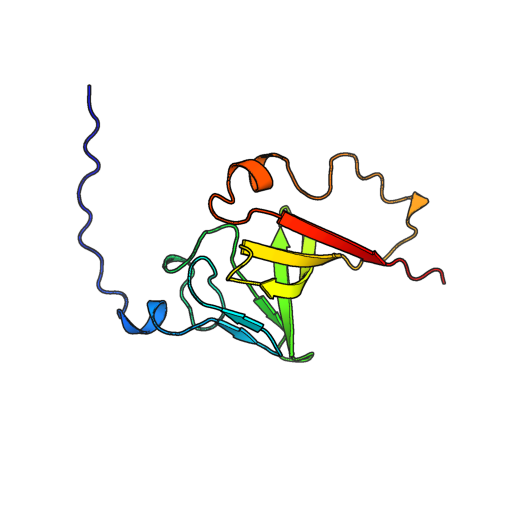 O 1
ATOM 742 N N . PRO A 1 98 ? -5.430 9.238 -16.565 1.00 52.41 98 PRO A N 1
ATOM 743 C CA . PRO A 1 98 ? -5.074 7.857 -16.204 1.00 52.41 98 PRO A CA 1
ATOM 744 C C . PRO A 1 98 ? -5.981 7.268 -15.103 1.00 52.41 98 PRO A C 1
ATOM 746 O O . PRO A 1 98 ? -5.998 6.059 -14.869 1.00 52.41 98 PRO A O 1
ATOM 749 N N . LEU A 1 99 ? -6.776 8.126 -14.459 1.00 55.06 99 LEU A N 1
ATOM 750 C CA . LEU A 1 99 ? -7.906 7.782 -13.609 1.00 55.06 99 LEU A CA 1
ATOM 751 C C . LEU A 1 99 ? -9.204 8.122 -14.367 1.00 55.06 99 LEU A C 1
ATOM 753 O O . LEU A 1 99 ? -9.441 9.304 -14.635 1.00 55.06 99 LEU A O 1
ATOM 757 N N . PRO A 1 100 ? -10.078 7.164 -14.713 1.00 51.09 100 PRO A N 1
ATOM 758 C CA . PRO A 1 100 ? -11.377 7.487 -15.272 1.00 51.09 100 PRO A CA 1
ATOM 759 C C . PRO A 1 100 ? -12.187 8.241 -14.222 1.00 51.09 100 PRO A C 1
ATOM 761 O O . PRO A 1 100 ? -12.212 7.881 -13.047 1.00 51.09 100 PRO A O 1
ATOM 764 N N . GLN A 1 101 ? -12.911 9.268 -14.656 1.00 50.06 101 GLN A N 1
ATOM 765 C CA . GLN A 1 101 ? -13.801 10.049 -13.792 1.00 50.06 101 GLN A CA 1
ATOM 766 C C . GLN A 1 101 ? -14.855 9.174 -13.082 1.00 50.06 101 GLN A C 1
ATOM 768 O O . GLN A 1 101 ? -15.290 9.507 -11.983 1.00 50.06 101 GLN A O 1
ATOM 773 N N . ASN A 1 102 ? -15.202 8.018 -13.663 1.00 44.03 102 ASN A N 1
ATOM 774 C CA . ASN A 1 102 ? -16.054 7.001 -13.042 1.00 44.03 102 ASN A CA 1
ATOM 775 C C . ASN A 1 102 ? -15.432 6.361 -11.786 1.00 44.03 102 ASN A C 1
ATOM 777 O O . ASN A 1 102 ? -16.169 5.985 -10.885 1.00 44.03 102 ASN A O 1
ATOM 781 N N . LEU A 1 103 ? -14.101 6.251 -11.681 1.00 51.50 103 LEU A N 1
ATOM 782 C CA . LEU A 1 103 ? -13.446 5.757 -10.462 1.00 51.50 103 LEU A CA 1
ATOM 783 C C . LEU A 1 103 ? -13.597 6.757 -9.307 1.00 51.50 103 LEU A C 1
ATOM 785 O O . LEU A 1 103 ? -13.883 6.336 -8.195 1.00 51.50 103 LEU A O 1
ATOM 789 N N . LEU A 1 104 ? -13.497 8.069 -9.559 1.00 51.50 104 LEU A N 1
ATOM 790 C CA . LEU A 1 104 ? -13.734 9.081 -8.518 1.00 51.50 104 LEU A CA 1
ATOM 791 C C . LEU A 1 104 ? -15.204 9.146 -8.076 1.00 51.50 104 LEU A C 1
ATOM 793 O O . LEU A 1 104 ? -15.471 9.427 -6.915 1.00 51.50 104 LEU A O 1
ATOM 797 N N . GLN A 1 105 ? -16.150 8.876 -8.980 1.00 48.12 105 GLN A N 1
ATOM 798 C CA . GLN A 1 105 ? -17.579 8.827 -8.646 1.00 48.12 105 GLN A CA 1
ATOM 799 C C . GLN A 1 105 ? -17.975 7.533 -7.910 1.00 48.12 105 GLN A C 1
ATOM 801 O O . GLN A 1 105 ? -18.906 7.555 -7.111 1.00 48.12 105 GLN A O 1
ATOM 806 N N . ASN A 1 106 ? -17.255 6.427 -8.148 1.00 43.62 106 ASN A N 1
ATOM 807 C CA . ASN A 1 106 ? -17.580 5.096 -7.623 1.00 43.62 106 ASN A CA 1
ATOM 808 C C . ASN A 1 106 ? -16.684 4.618 -6.468 1.00 43.62 106 ASN A C 1
ATOM 810 O O . ASN A 1 106 ? -16.913 3.512 -5.991 1.00 43.62 106 ASN A O 1
ATOM 814 N N . LEU A 1 107 ? -15.666 5.372 -6.027 1.00 52.50 107 LEU A N 1
ATOM 815 C CA . LEU A 1 107 ? -15.007 5.149 -4.731 1.00 52.50 107 LEU A CA 1
ATOM 816 C C . LEU A 1 107 ? -15.797 5.931 -3.672 1.00 52.50 107 LEU A C 1
ATOM 818 O O . LEU A 1 107 ? -15.494 7.098 -3.432 1.00 52.50 107 LEU A O 1
ATOM 822 N N . PRO A 1 108 ? -16.790 5.336 -2.991 1.00 44.66 108 PRO A N 1
ATOM 823 C CA . PRO A 1 108 ? -17.700 6.089 -2.134 1.00 44.66 108 PRO A CA 1
ATOM 824 C C . PRO A 1 108 ? -17.048 6.452 -0.789 1.00 44.66 108 PRO A C 1
ATOM 826 O O . PRO A 1 108 ? -17.690 7.052 0.065 1.00 44.66 108 PRO A O 1
ATOM 829 N N . SER A 1 109 ? -15.792 6.045 -0.569 1.00 45.81 109 SER A N 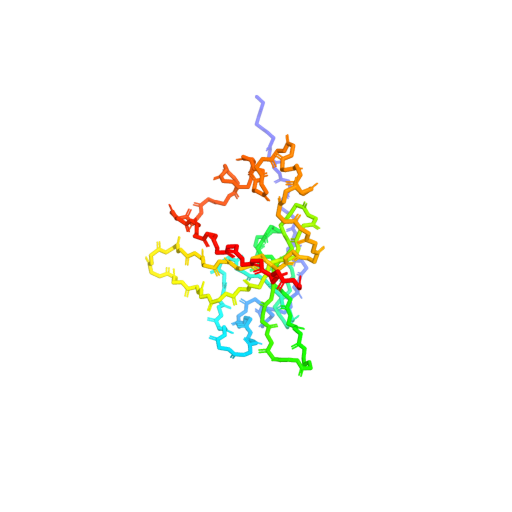1
ATOM 830 C CA . SER A 1 109 ? -15.147 6.043 0.746 1.00 45.81 109 SER A CA 1
ATOM 831 C C . SER A 1 109 ? -13.744 6.637 0.763 1.00 45.81 109 SER A C 1
ATOM 833 O O . SER A 1 109 ? -13.114 6.538 1.803 1.00 45.81 109 SER A O 1
ATOM 835 N N . TYR A 1 110 ? -13.208 7.166 -0.347 1.00 50.16 110 TYR A N 1
ATOM 836 C CA . TYR A 1 110 ? -11.873 7.785 -0.362 1.00 50.16 110 TYR A CA 1
ATOM 837 C C . TYR A 1 110 ? -11.952 9.261 -0.749 1.00 50.16 110 TYR A C 1
ATOM 839 O O . TYR A 1 110 ? -12.392 9.600 -1.845 1.00 50.16 110 TYR A O 1
ATOM 847 N N . LYS A 1 111 ? -11.523 10.141 0.162 1.00 49.41 111 LYS A N 1
ATOM 848 C CA . LYS A 1 111 ? -11.599 11.605 0.022 1.00 49.41 111 LYS A CA 1
ATOM 849 C C . LYS A 1 111 ? -10.501 12.176 -0.868 1.00 49.41 111 LYS A C 1
ATOM 851 O O . LYS A 1 111 ? -10.666 13.270 -1.404 1.00 49.41 111 LYS A O 1
ATOM 856 N N . SER A 1 112 ? -9.378 11.472 -1.018 1.00 54.03 112 SER A N 1
ATOM 857 C CA . SER A 1 112 ? -8.265 11.928 -1.853 1.00 54.03 112 SER A CA 1
ATOM 858 C C . SER A 1 112 ? -7.444 10.776 -2.437 1.00 54.03 112 SER A C 1
ATOM 860 O O . SER A 1 112 ? -7.187 9.757 -1.792 1.00 54.03 112 SER A O 1
ATOM 862 N N . LEU A 1 113 ? -7.015 10.950 -3.688 1.00 60.81 113 LEU A N 1
ATOM 863 C CA . LEU A 1 113 ? -6.109 10.045 -4.388 1.00 60.81 113 LEU A CA 1
ATOM 864 C C . LEU A 1 113 ? -4.892 10.847 -4.840 1.00 60.81 113 LEU A C 1
ATOM 866 O O . LEU A 1 113 ? -5.026 11.817 -5.585 1.00 60.81 113 LEU A O 1
ATOM 870 N N . THR A 1 114 ? -3.709 10.432 -4.390 1.00 66.00 114 THR A N 1
ATOM 871 C CA . THR A 1 114 ? -2.445 11.085 -4.748 1.00 66.00 114 THR A CA 1
ATOM 872 C C . THR A 1 114 ? -1.679 10.196 -5.716 1.00 66.00 114 THR A C 1
ATOM 874 O O . THR A 1 114 ? -1.315 9.070 -5.369 1.00 66.00 114 THR A O 1
ATOM 877 N N . LEU A 1 115 ? -1.426 10.700 -6.927 1.00 63.16 115 LEU A N 1
ATOM 878 C CA . LEU A 1 115 ? -0.686 9.982 -7.961 1.00 63.16 115 LEU A CA 1
ATOM 879 C C . LEU A 1 115 ? 0.742 10.520 -8.091 1.00 63.16 115 LEU A C 1
ATOM 881 O O . LEU A 1 115 ? 0.948 11.699 -8.369 1.00 63.16 115 LEU A O 1
ATOM 885 N N . LEU A 1 116 ? 1.722 9.631 -7.941 1.00 66.12 116 LEU A N 1
ATOM 886 C CA . LEU A 1 116 ? 3.136 9.910 -8.177 1.00 66.12 116 LEU A CA 1
ATOM 887 C C . LEU A 1 116 ? 3.578 9.218 -9.474 1.00 66.12 116 LEU A C 1
ATOM 889 O O . LEU A 1 116 ? 3.653 7.990 -9.544 1.00 66.12 116 LEU A O 1
ATOM 893 N N . ALA A 1 117 ? 3.873 10.008 -10.506 1.00 62.38 117 ALA A N 1
ATOM 894 C CA . ALA A 1 117 ? 4.435 9.523 -11.764 1.00 62.38 117 ALA A CA 1
ATOM 895 C C . ALA A 1 117 ? 5.943 9.805 -11.793 1.00 62.38 117 ALA A C 1
ATOM 897 O O . ALA A 1 117 ? 6.368 10.934 -11.563 1.00 62.38 117 ALA A O 1
ATOM 898 N N . ILE A 1 118 ? 6.754 8.779 -12.066 1.00 56.56 118 ILE A N 1
ATOM 899 C CA . ILE A 1 118 ? 8.214 8.908 -12.175 1.00 56.56 118 ILE A CA 1
ATOM 900 C C . ILE A 1 118 ? 8.642 8.323 -13.519 1.00 56.56 118 ILE A C 1
ATOM 902 O O . ILE A 1 118 ? 8.360 7.158 -13.801 1.00 56.56 118 ILE A O 1
ATOM 906 N N . SER A 1 119 ? 9.337 9.119 -14.331 1.00 53.00 119 SER A N 1
ATOM 907 C CA . SER A 1 119 ? 9.981 8.671 -15.568 1.00 53.00 119 SER A CA 1
ATOM 908 C C . SER A 1 119 ? 11.451 8.347 -15.326 1.00 53.00 119 SER A C 1
ATOM 910 O O . SER A 1 119 ? 12.179 9.181 -14.791 1.00 53.00 119 SER A O 1
ATOM 912 N N . HIS A 1 120 ? 11.913 7.186 -15.789 1.00 47.91 120 HIS A N 1
ATOM 913 C CA . HIS A 1 120 ? 13.342 6.963 -16.007 1.00 47.91 120 HIS A CA 1
ATOM 914 C C . HIS A 1 120 ? 13.686 7.424 -17.429 1.00 47.91 120 HIS A C 1
ATOM 916 O O . HIS A 1 120 ? 13.328 6.753 -18.395 1.00 47.91 120 HIS A O 1
ATOM 922 N N . ALA A 1 121 ? 14.347 8.576 -17.560 1.00 42.16 121 ALA A N 1
ATOM 923 C CA . ALA A 1 121 ? 15.034 8.933 -18.798 1.00 42.16 121 ALA A CA 1
ATOM 924 C C . ALA A 1 121 ? 16.283 8.046 -18.901 1.00 42.16 121 ALA A C 1
ATOM 926 O O . ALA A 1 121 ? 17.063 7.987 -17.948 1.00 42.16 121 ALA A O 1
ATOM 927 N N . ARG A 1 122 ? 16.413 7.299 -19.999 1.00 41.78 122 ARG A N 1
ATOM 928 C CA . ARG A 1 122 ? 17.640 6.565 -20.317 1.00 41.78 122 ARG A CA 1
ATOM 929 C C . ARG A 1 122 ? 18.562 7.450 -21.134 1.00 41.78 122 ARG A C 1
ATOM 931 O O . ARG A 1 122 ? 18.022 8.161 -22.008 1.00 41.78 122 ARG A O 1
#

Nearest PDB structures (foldseek):
  2cu6-assembly1_A  TM=4.703E-01  e=2.344E-01  Thermus thermophilus HB8
  3w66-assembly1_A-2  TM=3.811E-01  e=1.104E+00  Magnetospirillum gryphiswaldense MSR-1
  6g6i-assembly1_A-2  TM=4.382E-01  e=4.015E+00  Magnetospirillum gryphiswaldense
  3jd5-assembly1_C  TM=4.205E-01  e=3.764E+00  Bos taurus
  6nf8-assembly1_C  TM=3.773E-01  e=7.658E+00  Bos taurus

Solvent-accessible surface area (backbone atoms only — not comparable to full-atom values): 7588 Å² total; per-residue (Å²): 137,83,84,77,75,78,84,71,77,76,74,81,66,61,68,65,33,65,70,44,55,32,75,36,63,94,46,73,47,48,75,58,38,16,21,87,81,11,44,65,88,47,24,42,88,80,42,44,38,43,68,42,79,88,77,42,41,34,28,36,62,48,94,90,42,69,24,39,53,76,48,75,40,82,88,70,23,32,42,34,35,32,44,77,60,92,62,61,77,88,72,61,74,67,90,52,67,86,62,55,71,64,56,71,70,67,44,91,71,55,81,45,77,46,79,48,78,58,75,75,85,129

pLDDT: mean 71.07, std 20.29, range [29.06, 96.38]